Protein AF-A0A958C934-F1 (afdb_monomer)

Nearest PDB structures (foldseek):
  9baz-assembly1_C  TM=5.310E-01  e=3.035E-01  Neurospora crassa
  2kvt-assembly1_A  TM=4.999E-01  e=8.219E-01  Escherichia coli K-12
  9baz-assembly1_B  TM=5.247E-01  e=8.747E-01  Neurospora crassa
  7m30-assembly1_D  TM=4.963E-01  e=1.194E+00  Human betaherpesvirus 5
  7s58-assembly3_J  TM=3.745E-01  e=1.846E+00  Homo sapiens

Solvent-accessible surface area (backbone atoms only — not comparable to full-atom values): 4268 Å² total; per-residue (Å²): 133,87,75,67,60,89,69,88,66,66,54,78,46,76,47,80,43,61,88,88,56,78,76,36,52,32,34,33,43,27,41,89,88,68,54,72,50,79,30,81,34,68,67,65,46,53,52,50,54,54,48,57,75,70,45,81,61,78,79,84,79,81,88,84,135

Sequence (65 aa):
MTTQRRYLAYLLRLWLSDNGGEPAWRGSLEDPSGSRIGFGDAQSLFEYLRQEMVTPSSTANDPEA

Mean predicted aligned error: 9.31 Å

Foldseek 3Di:
DDDQCPDFDWDKDWDFDPPVDPTAIKIWTAGPVRDIDIDRHVVVVVVVVVV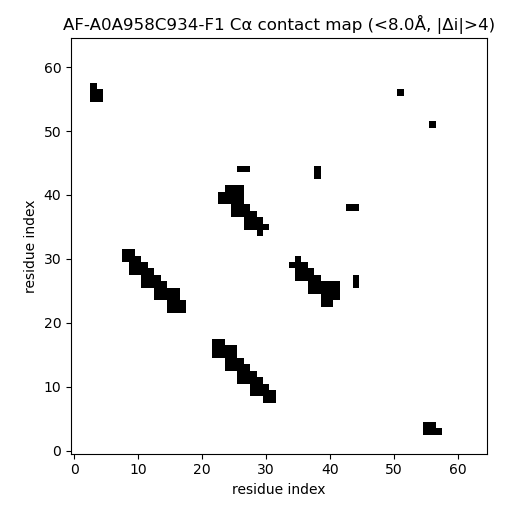VNVDSDPPDDDDDD

Radius of gyration: 15.25 Å; Cα contacts (8 Å, |Δi|>4): 69; chains: 1; bounding box: 44×22×39 Å

Secondary structure (DSSP, 8-state):
----------EEEEEEE-SSSS-EEEEEEE-TT--EEEESSHHHHHHHHHHHHHS----------

pLDDT: mean 79.87, std 18.62, range [34.0, 96.5]

Structure (mmCIF, N/CA/C/O backbone):
data_AF-A0A958C934-F1
#
_entry.id   AF-A0A958C934-F1
#
loop_
_atom_site.group_PDB
_atom_site.id
_atom_site.type_symbol
_atom_site.label_atom_id
_atom_site.label_alt_id
_atom_site.label_comp_id
_atom_site.label_asym_id
_atom_site.label_entity_id
_atom_site.label_seq_id
_atom_site.pdbx_PDB_ins_code
_atom_site.Cartn_x
_atom_site.Cartn_y
_atom_site.Cartn_z
_atom_site.occupancy
_atom_site.B_iso_or_equiv
_atom_site.auth_seq_id
_atom_site.auth_comp_id
_atom_site.auth_asym_id
_atom_site.auth_atom_id
_atom_site.pdbx_PDB_model_num
ATOM 1 N N . MET A 1 1 ? -22.139 11.833 18.176 1.00 34.00 1 MET A N 1
ATOM 2 C CA . MET A 1 1 ? -20.798 12.287 18.610 1.00 34.00 1 MET A CA 1
ATOM 3 C C . MET A 1 1 ? -19.797 11.770 17.592 1.00 34.00 1 MET A C 1
ATOM 5 O O . MET A 1 1 ? -19.555 10.575 17.552 1.00 34.00 1 MET A O 1
ATOM 9 N N . THR A 1 2 ? -19.309 12.627 16.698 1.00 40.12 2 THR A N 1
ATOM 10 C CA . THR A 1 2 ? -18.412 12.236 15.603 1.00 40.12 2 THR A CA 1
ATOM 11 C C . THR A 1 2 ? -17.021 11.952 16.157 1.00 40.12 2 THR A C 1
ATOM 13 O O . THR A 1 2 ? -16.240 12.873 16.405 1.00 40.12 2 THR A O 1
ATOM 16 N N . THR A 1 3 ? -16.721 10.676 16.397 1.00 49.16 3 THR A N 1
ATOM 17 C CA . THR A 1 3 ? -15.370 10.219 16.721 1.00 49.16 3 THR A CA 1
ATOM 18 C C . THR A 1 3 ? -14.488 10.493 15.511 1.00 49.16 3 THR A C 1
ATOM 20 O O . THR A 1 3 ? -14.462 9.724 14.557 1.00 49.16 3 THR A O 1
ATOM 23 N N . GLN A 1 4 ? -13.789 11.627 15.539 1.00 55.12 4 GLN A N 1
ATOM 24 C CA . GLN A 1 4 ? -12.644 11.907 14.681 1.00 55.12 4 GLN A CA 1
ATOM 25 C C . GLN A 1 4 ? -11.776 10.640 14.675 1.00 55.12 4 GLN A C 1
ATOM 27 O O . GLN A 1 4 ? -11.338 10.221 15.751 1.00 55.12 4 GLN A O 1
ATOM 32 N N . ARG A 1 5 ? -11.613 9.963 13.527 1.00 60.81 5 ARG A N 1
ATOM 33 C CA . ARG A 1 5 ? -10.806 8.735 13.447 1.00 60.81 5 ARG A CA 1
ATOM 34 C C . ARG A 1 5 ? -9.363 9.101 13.785 1.00 60.81 5 ARG A C 1
ATOM 36 O O . ARG A 1 5 ? -8.596 9.521 12.932 1.00 60.81 5 ARG A O 1
ATOM 43 N N . ARG A 1 6 ? -8.991 8.969 15.060 1.00 66.88 6 ARG A N 1
ATOM 44 C CA . ARG A 1 6 ? -7.624 9.226 15.549 1.00 66.88 6 ARG A CA 1
ATOM 45 C C . ARG A 1 6 ? -6.653 8.110 15.164 1.00 66.88 6 ARG A C 1
ATOM 47 O O . ARG A 1 6 ? -5.492 8.156 15.550 1.00 66.88 6 ARG A O 1
ATOM 54 N N . TYR A 1 7 ? -7.148 7.080 14.483 1.00 79.88 7 TYR A N 1
ATOM 55 C CA . TYR A 1 7 ? -6.421 5.862 14.195 1.00 79.88 7 TYR A CA 1
ATOM 56 C C . TYR A 1 7 ? -6.721 5.405 12.770 1.00 79.88 7 TYR A C 1
ATOM 58 O O . TYR A 1 7 ? -7.880 5.205 12.405 1.00 79.88 7 TYR A O 1
ATOM 66 N N . LEU A 1 8 ? -5.656 5.254 11.989 1.00 85.38 8 LEU A N 1
ATOM 67 C CA . LEU A 1 8 ? -5.669 4.716 10.638 1.00 85.38 8 LEU A CA 1
ATOM 68 C C . LEU A 1 8 ? -4.837 3.434 10.650 1.00 85.38 8 LEU A C 1
ATOM 70 O O . LEU A 1 8 ? -3.689 3.449 11.094 1.00 85.38 8 LEU A O 1
ATOM 74 N N . ALA A 1 9 ? -5.412 2.337 10.169 1.00 88.69 9 ALA A N 1
ATOM 75 C CA . ALA A 1 9 ? -4.717 1.067 10.012 1.00 88.69 9 ALA A CA 1
ATOM 76 C C . ALA A 1 9 ? -4.888 0.588 8.577 1.00 88.69 9 ALA A C 1
ATOM 78 O O . ALA A 1 9 ? -6.010 0.490 8.090 1.00 88.69 9 ALA A O 1
ATOM 79 N N . TYR A 1 10 ? -3.769 0.284 7.929 1.00 93.44 10 TYR A N 1
ATOM 80 C CA . TYR A 1 10 ? -3.735 -0.223 6.567 1.00 93.44 10 TYR A CA 1
ATOM 81 C C . TYR A 1 10 ? -2.844 -1.459 6.499 1.00 93.44 10 TYR A C 1
ATOM 83 O O . TYR A 1 10 ? -1.803 -1.518 7.158 1.00 93.44 10 TYR A O 1
ATOM 91 N N . LEU A 1 11 ? -3.207 -2.412 5.645 1.00 95.69 11 LEU A N 1
ATOM 92 C CA . LEU A 1 11 ? -2.285 -3.440 5.183 1.00 95.69 11 LEU A CA 1
ATOM 93 C C . LEU A 1 11 ? -1.526 -2.908 3.964 1.00 95.69 11 LEU A C 1
ATOM 95 O O . LEU A 1 11 ? -2.095 -2.726 2.886 1.00 95.69 11 LEU A O 1
ATOM 99 N N . LEU A 1 12 ? -0.227 -2.668 4.141 1.00 95.81 12 LEU A N 1
ATOM 100 C CA . LEU A 1 12 ? 0.679 -2.265 3.071 1.00 95.81 12 LEU A CA 1
ATOM 101 C C . LEU A 1 12 ? 1.253 -3.495 2.364 1.00 95.81 12 LEU A C 1
ATOM 103 O O . LEU A 1 12 ? 1.849 -4.365 2.997 1.00 95.81 12 LEU A O 1
ATOM 107 N N . ARG A 1 13 ? 1.129 -3.530 1.037 1.00 95.94 13 ARG A N 1
ATOM 108 C CA . ARG A 1 13 ? 1.826 -4.492 0.175 1.00 95.94 13 ARG A CA 1
ATOM 109 C C . ARG A 1 13 ? 2.748 -3.733 -0.765 1.00 95.94 13 ARG A C 1
ATOM 111 O O . ARG A 1 13 ? 2.316 -2.767 -1.387 1.00 95.94 13 ARG A O 1
ATOM 118 N N . LEU A 1 14 ? 3.990 -4.189 -0.873 1.00 94.69 14 LEU A N 1
ATOM 119 C CA . LEU A 1 14 ? 4.996 -3.665 -1.792 1.00 94.69 14 LEU A CA 1
ATOM 120 C C . LEU A 1 14 ? 5.548 -4.826 -2.608 1.00 94.69 14 LEU A C 1
ATOM 122 O O . LEU A 1 14 ? 5.824 -5.891 -2.056 1.00 94.69 14 LEU A O 1
ATOM 126 N N . TRP A 1 15 ? 5.706 -4.627 -3.909 1.00 94.19 15 TRP A N 1
ATOM 127 C CA . TRP A 1 15 ? 6.290 -5.634 -4.786 1.00 94.19 15 TRP A CA 1
ATOM 128 C C . TRP A 1 15 ? 7.021 -4.970 -5.946 1.00 94.19 15 TRP A C 1
ATOM 130 O O . TRP A 1 15 ? 6.648 -3.887 -6.399 1.00 94.19 15 TRP A O 1
ATOM 140 N N . LEU A 1 16 ? 8.067 -5.631 -6.429 1.00 93.00 16 LEU A N 1
ATOM 141 C CA . LEU A 1 16 ? 8.731 -5.245 -7.664 1.00 93.00 16 LEU A CA 1
ATOM 142 C C . LEU A 1 16 ? 7.940 -5.839 -8.834 1.00 93.00 16 LEU A C 1
ATOM 144 O O . LEU A 1 16 ? 7.600 -7.021 -8.814 1.00 93.00 16 LEU A O 1
ATOM 148 N N . SER A 1 17 ? 7.608 -5.017 -9.822 1.00 90.31 17 SER A N 1
ATOM 149 C CA . SER A 1 17 ? 6.922 -5.439 -11.042 1.00 90.31 17 SER A CA 1
ATOM 150 C C . SER A 1 17 ? 7.818 -5.160 -12.238 1.00 90.31 17 SER A C 1
ATOM 152 O O . SER A 1 17 ? 8.344 -4.058 -12.387 1.00 90.31 17 SER A O 1
ATOM 154 N N . ASP A 1 18 ? 7.968 -6.163 -13.090 1.00 83.75 18 ASP A N 1
ATOM 155 C CA . ASP A 1 18 ? 8.857 -6.192 -14.246 1.00 83.75 18 ASP A CA 1
ATOM 156 C C . ASP A 1 18 ? 8.067 -6.300 -15.559 1.00 83.75 18 ASP A C 1
ATOM 158 O O . ASP A 1 18 ? 8.509 -6.979 -16.478 1.00 83.75 18 ASP A O 1
ATOM 162 N N . ASN A 1 19 ? 6.904 -5.629 -15.653 1.00 74.69 19 ASN A N 1
ATOM 163 C CA . ASN A 1 19 ? 5.941 -5.682 -16.773 1.00 74.69 19 ASN A CA 1
ATOM 164 C C . ASN A 1 19 ? 6.523 -5.239 -18.143 1.00 74.69 19 ASN A C 1
ATOM 166 O O . ASN A 1 19 ? 6.080 -4.252 -18.729 1.00 74.69 19 ASN A O 1
ATOM 170 N N . GLY A 1 20 ? 7.510 -5.963 -18.669 1.00 71.75 20 GLY A N 1
ATOM 171 C CA . GLY A 1 20 ? 8.178 -5.731 -19.949 1.00 71.75 20 GLY A CA 1
ATOM 172 C C . GLY A 1 20 ? 9.082 -4.495 -20.012 1.00 71.75 20 GLY A C 1
ATOM 173 O O . GLY A 1 20 ? 9.529 -4.151 -21.102 1.00 71.75 20 GLY A O 1
ATOM 174 N N . GLY A 1 21 ? 9.339 -3.823 -18.884 1.00 78.31 21 GLY A N 1
ATOM 175 C CA . GLY A 1 21 ? 10.134 -2.592 -18.800 1.00 78.31 21 GLY A CA 1
ATOM 176 C C . GLY A 1 21 ? 11.094 -2.586 -17.609 1.00 78.31 21 GLY A C 1
ATOM 177 O O . GLY A 1 21 ? 11.399 -3.637 -17.046 1.00 78.31 21 GLY A O 1
ATOM 178 N N . GLU A 1 22 ? 11.574 -1.403 -17.216 1.00 82.94 22 GLU A N 1
ATOM 179 C CA . GLU A 1 22 ? 12.429 -1.279 -16.031 1.00 82.94 22 GLU A CA 1
ATOM 180 C C . GLU A 1 22 ? 11.685 -1.743 -14.766 1.00 82.94 22 GLU A C 1
ATOM 182 O O . GLU A 1 22 ? 10.516 -1.380 -14.582 1.00 82.94 22 GLU A O 1
ATOM 187 N N . PRO A 1 23 ? 12.335 -2.531 -13.887 1.00 86.12 23 PRO A N 1
ATOM 188 C CA . PRO A 1 23 ? 11.728 -2.977 -12.644 1.00 86.12 23 PRO A CA 1
ATOM 189 C C . PRO A 1 23 ? 11.257 -1.788 -11.806 1.00 86.12 23 PRO A C 1
ATOM 191 O O . PRO A 1 23 ? 12.057 -0.968 -11.354 1.00 86.12 23 PRO A O 1
ATOM 194 N N . ALA A 1 24 ? 9.950 -1.714 -11.576 1.00 87.94 24 ALA A N 1
ATOM 195 C CA . ALA A 1 24 ? 9.332 -0.631 -10.829 1.00 87.94 24 ALA A CA 1
ATOM 196 C C . ALA A 1 24 ? 8.694 -1.166 -9.551 1.00 87.94 24 ALA A C 1
ATOM 198 O O . ALA A 1 24 ? 7.957 -2.157 -9.562 1.00 87.94 24 ALA A O 1
ATOM 199 N N . TRP A 1 25 ? 8.953 -0.486 -8.438 1.00 90.31 25 TRP A N 1
ATOM 200 C CA . TRP A 1 25 ? 8.249 -0.754 -7.192 1.00 90.31 25 TRP A CA 1
ATOM 201 C C . TRP A 1 25 ? 6.799 -0.308 -7.311 1.00 90.31 25 TRP A C 1
ATOM 203 O O . TRP A 1 25 ? 6.509 0.850 -7.607 1.00 90.31 25 TRP A O 1
ATOM 213 N N . ARG A 1 26 ? 5.889 -1.239 -7.049 1.00 93.06 26 ARG A N 1
ATOM 214 C CA . ARG A 1 26 ? 4.456 -0.996 -6.932 1.00 93.06 26 ARG A CA 1
ATOM 215 C C . ARG A 1 26 ? 4.042 -1.153 -5.480 1.00 93.06 26 ARG A C 1
ATOM 217 O O . ARG A 1 26 ? 4.692 -1.856 -4.700 1.00 93.06 26 ARG A O 1
ATOM 224 N N . GLY A 1 27 ? 2.946 -0.500 -5.131 1.00 94.88 27 GLY A N 1
ATOM 225 C CA . GLY A 1 27 ? 2.383 -0.580 -3.794 1.00 94.88 27 GLY A CA 1
ATOM 226 C C . GLY A 1 27 ? 0.873 -0.696 -3.821 1.00 94.88 27 GLY A C 1
ATOM 227 O O . GLY A 1 27 ? 0.217 -0.283 -4.771 1.00 94.88 27 GLY A O 1
ATOM 228 N N . SER A 1 28 ? 0.300 -1.241 -2.758 1.00 96.50 28 SER A N 1
ATOM 229 C CA . SER A 1 28 ? -1.127 -1.108 -2.489 1.00 96.50 28 SER A CA 1
ATOM 230 C C . SER A 1 28 ? -1.372 -0.968 -1.002 1.00 96.50 28 SER A C 1
ATOM 232 O O . SER A 1 28 ? -0.720 -1.655 -0.211 1.00 96.50 28 SER A O 1
ATOM 234 N N . LEU A 1 29 ? -2.350 -0.144 -0.652 1.00 96.38 29 LEU A N 1
ATOM 235 C CA . LEU A 1 29 ? -2.899 -0.051 0.692 1.00 96.38 29 LEU A CA 1
ATOM 236 C C . LEU A 1 29 ? -4.292 -0.666 0.690 1.00 96.38 29 LEU A C 1
ATOM 238 O O . LEU A 1 29 ? -5.079 -0.425 -0.224 1.00 96.38 29 LEU A O 1
ATOM 242 N N . GLU A 1 30 ? -4.577 -1.468 1.703 1.00 95.56 30 GLU A N 1
ATOM 243 C CA . GLU A 1 30 ? -5.905 -2.005 1.971 1.00 95.56 30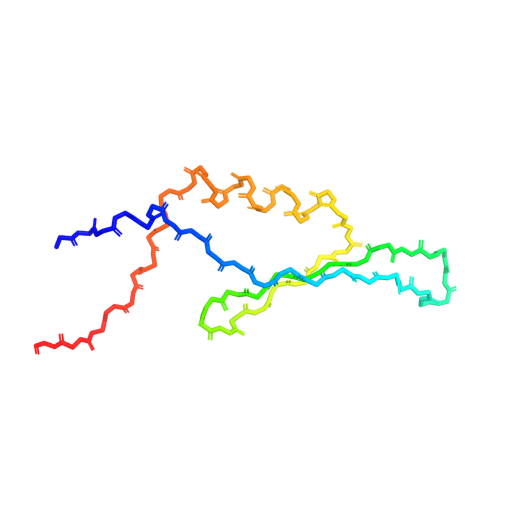 GLU A CA 1
ATOM 244 C C . GLU A 1 30 ? -6.361 -1.518 3.343 1.00 95.56 30 GLU A C 1
ATOM 246 O O . GLU A 1 30 ? -5.598 -1.600 4.308 1.00 95.56 30 GLU A O 1
ATOM 251 N N . ASP A 1 31 ? -7.562 -0.956 3.412 1.00 89.94 31 ASP A N 1
ATOM 252 C CA . ASP A 1 31 ? -8.149 -0.451 4.651 1.00 89.94 31 ASP A CA 1
ATOM 253 C C . ASP A 1 31 ? -8.911 -1.558 5.417 1.00 89.94 31 ASP A C 1
ATOM 255 O O . ASP A 1 31 ? -9.093 -2.664 4.899 1.00 89.94 31 ASP A O 1
ATOM 259 N N . PRO A 1 32 ? -9.400 -1.299 6.645 1.00 86.25 32 PRO A N 1
ATOM 260 C CA . PRO A 1 32 ? -10.114 -2.307 7.429 1.00 86.25 32 PRO A CA 1
ATOM 261 C C . PRO A 1 32 ? -11.477 -2.713 6.846 1.00 86.25 32 PRO A C 1
ATOM 263 O O . PRO A 1 32 ? -12.037 -3.716 7.280 1.00 86.25 32 PRO A O 1
ATOM 266 N N . SER A 1 33 ? -12.024 -1.952 5.888 1.00 86.69 33 SER A N 1
ATOM 267 C CA . SER A 1 33 ? -13.226 -2.339 5.135 1.00 86.69 33 SER A CA 1
ATOM 268 C C . SER A 1 33 ? -12.916 -3.331 4.007 1.00 86.69 33 SER A C 1
ATOM 270 O O . SER A 1 33 ? -13.836 -3.880 3.404 1.00 86.69 33 SER A O 1
ATOM 272 N N . GLY A 1 34 ? -11.631 -3.572 3.724 1.00 87.31 34 GLY A N 1
ATOM 273 C CA . GLY A 1 34 ? -11.164 -4.372 2.596 1.00 87.31 34 GLY A CA 1
ATOM 274 C C . GLY A 1 34 ? -11.049 -3.576 1.293 1.00 87.31 34 GLY A C 1
ATOM 275 O O . GLY A 1 34 ? -10.785 -4.161 0.240 1.00 87.31 34 GLY A O 1
ATOM 276 N N . SER A 1 35 ? -11.227 -2.250 1.332 1.00 92.00 35 SER A N 1
ATOM 277 C CA . SER A 1 35 ? -11.055 -1.399 0.154 1.00 92.00 35 SER A CA 1
ATOM 278 C C . SER A 1 35 ? -9.572 -1.253 -0.164 1.00 92.00 35 SER A C 1
ATOM 280 O O . SER A 1 35 ? -8.767 -0.945 0.715 1.00 92.00 35 SER A O 1
ATOM 282 N N . ARG A 1 36 ? -9.201 -1.469 -1.433 1.00 95.06 36 ARG 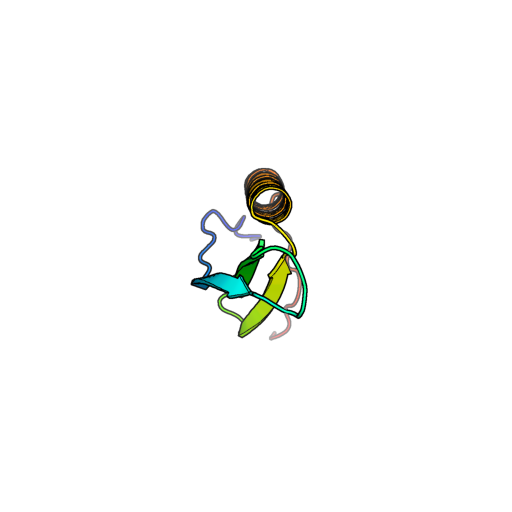A N 1
ATOM 283 C CA . ARG A 1 36 ? -7.802 -1.485 -1.877 1.00 95.06 36 ARG A CA 1
ATOM 284 C C . ARG A 1 36 ? -7.502 -0.382 -2.881 1.00 95.06 36 ARG A C 1
ATOM 286 O O . ARG A 1 36 ? -8.151 -0.291 -3.920 1.00 95.06 36 ARG A O 1
ATOM 293 N N . ILE A 1 37 ? -6.432 0.361 -2.621 1.00 95.62 37 ILE A N 1
ATOM 294 C CA . ILE A 1 37 ? -5.899 1.407 -3.497 1.0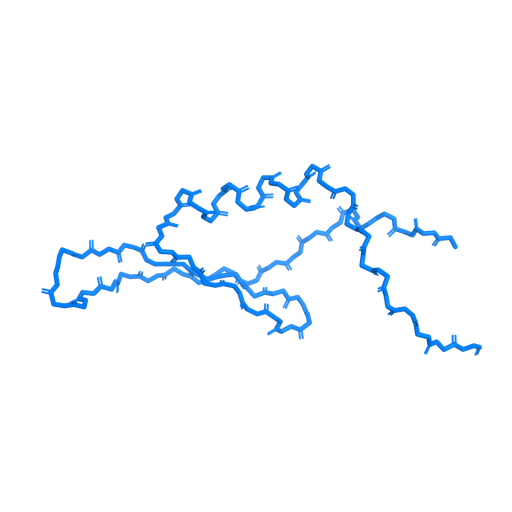0 95.62 37 ILE A CA 1
ATOM 295 C C . ILE A 1 37 ? -4.507 0.981 -3.964 1.00 95.62 37 ILE A C 1
ATOM 297 O O . ILE A 1 37 ? -3.659 0.613 -3.151 1.00 95.62 37 ILE A O 1
ATOM 301 N N . GLY A 1 38 ? -4.285 0.985 -5.279 1.00 95.50 38 GLY A N 1
ATOM 302 C CA . GLY A 1 38 ? -3.000 0.655 -5.900 1.00 95.50 38 GLY A CA 1
ATOM 303 C C . GLY A 1 38 ? -2.203 1.904 -6.269 1.00 95.50 38 GLY A C 1
ATOM 304 O O . GLY A 1 38 ? -2.775 2.907 -6.685 1.00 95.50 38 GLY A O 1
ATOM 305 N N . PHE A 1 39 ? -0.881 1.814 -6.163 1.00 95.38 39 PHE A N 1
ATOM 306 C CA . PHE A 1 39 ? 0.064 2.890 -6.433 1.00 95.38 39 PHE A CA 1
ATOM 307 C C . PHE A 1 39 ? 1.127 2.434 -7.430 1.00 95.38 39 PHE A C 1
ATOM 309 O O . PHE A 1 39 ? 1.673 1.328 -7.339 1.00 95.38 39 PHE A O 1
ATOM 316 N N . GLY A 1 40 ? 1.411 3.315 -8.390 1.00 91.62 40 GLY A N 1
ATOM 317 C CA . GLY A 1 40 ? 2.403 3.082 -9.433 1.00 91.62 40 GLY A CA 1
ATOM 318 C C . GLY A 1 40 ? 3.846 3.250 -8.960 1.00 91.62 40 GLY A C 1
ATOM 319 O O . GLY A 1 40 ? 4.743 2.710 -9.600 1.00 91.62 40 GLY A O 1
ATOM 320 N N . ASP A 1 41 ? 4.056 3.961 -7.859 1.00 90.38 41 ASP A N 1
ATOM 321 C CA . ASP A 1 41 ? 5.357 4.291 -7.293 1.00 90.38 41 ASP A CA 1
ATOM 322 C C . ASP A 1 41 ? 5.214 4.578 -5.786 1.00 90.38 41 ASP A C 1
ATOM 324 O O . ASP A 1 41 ? 4.109 4.773 -5.266 1.00 90.38 41 ASP A O 1
ATOM 328 N N . ALA A 1 42 ? 6.340 4.597 -5.072 1.00 89.69 42 ALA A N 1
ATOM 329 C CA . ALA A 1 42 ? 6.349 4.814 -3.628 1.00 89.69 42 ALA A CA 1
ATOM 330 C C . ALA A 1 42 ? 5.973 6.252 -3.230 1.00 89.69 42 ALA A C 1
ATOM 332 O O . ALA A 1 42 ? 5.398 6.460 -2.164 1.00 89.69 42 ALA A O 1
ATOM 333 N N . GLN A 1 43 ? 6.272 7.247 -4.067 1.00 92.56 43 GLN A N 1
ATOM 334 C CA . GLN A 1 43 ? 6.029 8.649 -3.739 1.00 92.56 43 GLN A CA 1
ATOM 335 C C . GLN A 1 43 ? 4.531 8.956 -3.697 1.00 92.56 43 GLN A C 1
ATOM 337 O O . GLN A 1 43 ? 4.059 9.522 -2.710 1.00 92.56 43 GLN A O 1
ATOM 342 N N . SER A 1 44 ? 3.778 8.483 -4.690 1.00 94.31 44 SER A N 1
ATOM 343 C CA . SER A 1 44 ? 2.315 8.572 -4.726 1.00 94.31 44 SER A CA 1
ATOM 344 C C . SER A 1 44 ? 1.665 7.912 -3.499 1.00 94.31 44 SER A C 1
ATOM 346 O O . SER A 1 44 ? 0.698 8.431 -2.942 1.00 94.31 44 SER A O 1
ATOM 348 N N . LEU A 1 45 ? 2.224 6.789 -3.028 1.00 94.69 45 LEU A N 1
ATOM 349 C CA . LEU A 1 45 ? 1.755 6.092 -1.825 1.00 94.69 45 LEU A CA 1
ATOM 350 C C . LEU A 1 45 ? 1.965 6.926 -0.556 1.00 94.69 45 LEU A C 1
ATOM 352 O O . LEU A 1 45 ? 1.052 7.064 0.262 1.00 94.69 45 LEU A O 1
ATOM 356 N N . PHE A 1 46 ? 3.162 7.483 -0.371 1.00 92.25 46 PHE A N 1
ATOM 357 C CA . PHE A 1 46 ? 3.462 8.295 0.810 1.00 92.25 46 PHE A CA 1
ATOM 358 C C . PHE A 1 46 ? 2.684 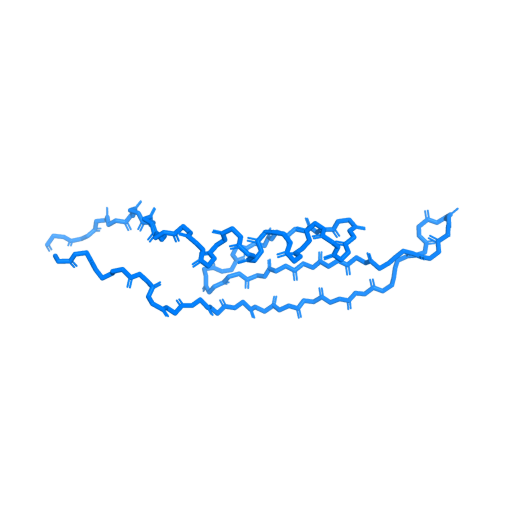9.609 0.820 1.00 92.25 46 PHE A C 1
ATOM 360 O O . PHE A 1 46 ? 2.246 10.055 1.882 1.00 92.25 46 PHE A O 1
ATOM 367 N N . GLU A 1 47 ? 2.478 10.219 -0.347 1.00 94.88 47 GLU A N 1
ATOM 368 C CA . GLU A 1 47 ? 1.662 11.420 -0.467 1.00 94.88 47 GLU A CA 1
ATOM 369 C C . GLU A 1 47 ? 0.212 11.159 -0.049 1.00 94.88 47 GLU A C 1
ATOM 371 O O . GLU A 1 47 ? -0.336 11.936 0.736 1.00 94.88 47 GLU A O 1
ATOM 376 N N . TYR A 1 48 ? -0.367 10.035 -0.478 1.00 93.12 48 TYR A N 1
ATOM 377 C CA . TYR A 1 48 ? -1.699 9.616 -0.050 1.00 93.12 48 TYR A CA 1
ATOM 378 C C . TYR A 1 48 ? -1.795 9.469 1.477 1.00 93.12 48 TYR A C 1
ATOM 380 O O . TYR A 1 48 ? -2.654 10.084 2.108 1.00 93.12 48 TYR A O 1
ATOM 388 N N . LEU A 1 49 ? -0.865 8.736 2.102 1.00 91.50 49 LEU A N 1
ATOM 389 C CA . LEU A 1 49 ? -0.852 8.566 3.561 1.00 91.50 49 LEU A CA 1
ATOM 390 C C . LEU A 1 49 ? -0.730 9.905 4.301 1.00 91.50 49 LEU A C 1
ATOM 392 O O . LEU A 1 49 ? -1.381 10.116 5.324 1.00 91.50 49 LEU A O 1
ATOM 396 N N . ARG A 1 50 ? 0.088 10.829 3.786 1.00 92.12 50 ARG A N 1
ATOM 397 C CA . ARG A 1 50 ? 0.243 12.167 4.369 1.00 92.12 50 ARG A CA 1
ATOM 398 C C . ARG A 1 50 ? -1.064 12.959 4.313 1.00 92.12 50 ARG A C 1
ATOM 400 O O . ARG A 1 50 ? -1.380 13.656 5.273 1.00 92.12 50 ARG A O 1
ATOM 407 N N . GLN A 1 51 ? -1.814 12.862 3.216 1.00 91.12 51 GLN A N 1
ATOM 408 C CA . GLN A 1 51 ? -3.118 13.518 3.081 1.00 91.12 51 GLN A CA 1
ATOM 409 C C . GLN A 1 51 ? -4.152 12.925 4.047 1.00 91.12 51 GLN A C 1
ATOM 411 O O . GLN A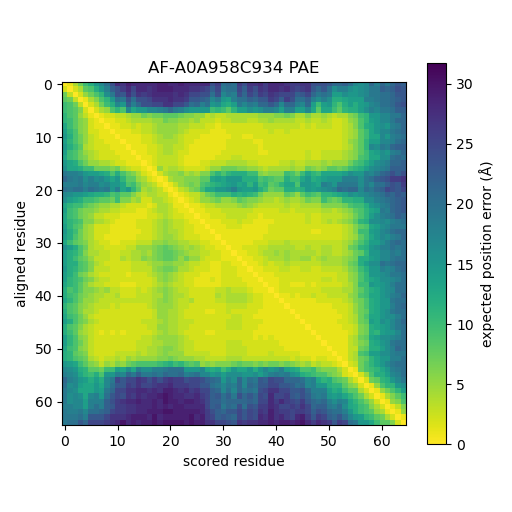 1 51 ? -4.871 13.682 4.701 1.00 91.12 51 GLN A O 1
ATOM 416 N N . GLU A 1 52 ? -4.167 11.602 4.216 1.00 87.44 52 GLU A N 1
ATOM 417 C CA . GLU A 1 52 ? -5.050 10.914 5.169 1.00 87.44 52 GLU A CA 1
ATOM 418 C C . GLU A 1 52 ? -4.772 11.309 6.628 1.00 87.44 52 GLU A C 1
ATOM 420 O O . GLU A 1 52 ? -5.693 11.409 7.434 1.00 87.44 52 GLU A O 1
ATOM 425 N N . MET A 1 53 ? -3.515 11.598 6.979 1.00 85.81 53 MET A N 1
ATOM 426 C CA . MET A 1 53 ? -3.143 12.048 8.328 1.00 85.81 53 MET A CA 1
ATOM 427 C C . MET A 1 53 ? -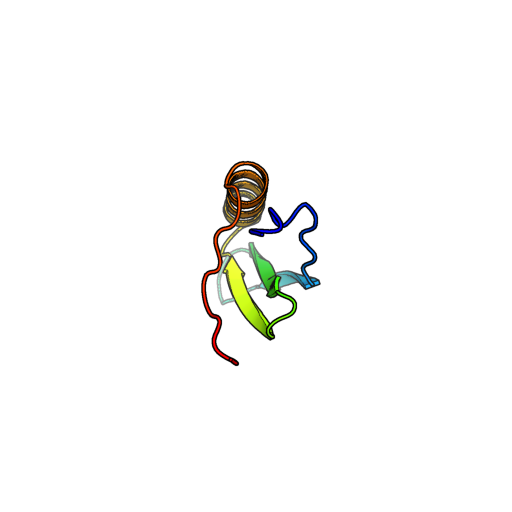3.521 13.507 8.625 1.00 85.81 53 MET A C 1
ATOM 429 O O . MET A 1 53 ? -3.599 13.893 9.791 1.00 85.81 53 MET A O 1
ATOM 433 N N . VAL A 1 54 ? -3.726 14.328 7.591 1.00 83.44 54 VAL A N 1
ATOM 434 C CA . VAL A 1 54 ? -4.096 15.749 7.726 1.00 83.44 54 VAL A CA 1
ATOM 435 C C . VAL A 1 54 ? -5.607 15.941 7.594 1.00 83.44 54 VAL A C 1
ATOM 437 O O . VAL A 1 54 ? -6.169 16.857 8.194 1.00 83.44 54 VAL A O 1
ATOM 440 N N . THR A 1 55 ? -6.277 15.071 6.840 1.00 68.31 55 THR A N 1
ATOM 441 C CA . THR A 1 55 ? -7.727 15.111 6.660 1.00 68.31 55 THR A CA 1
ATOM 442 C C . THR A 1 55 ? -8.409 14.489 7.879 1.00 68.31 55 THR A C 1
ATOM 444 O O . THR A 1 55 ? -8.230 13.298 8.130 1.00 68.31 55 THR A O 1
ATOM 447 N N . PRO A 1 56 ? -9.227 15.228 8.652 1.00 59.00 56 PRO A N 1
ATOM 448 C CA . PRO A 1 56 ? -10.106 14.592 9.621 1.00 59.00 56 PRO A CA 1
ATOM 449 C C . PRO A 1 56 ? -11.090 13.722 8.834 1.00 59.00 56 PRO A C 1
ATOM 451 O O . PRO A 1 56 ? -12.011 14.232 8.199 1.00 59.00 56 PRO A O 1
ATOM 454 N N . SER A 1 57 ? -10.847 12.413 8.814 1.00 55.16 57 SER A N 1
ATOM 455 C CA . SER A 1 57 ? -11.595 11.459 7.999 1.00 55.16 57 SER A CA 1
ATOM 456 C C . SER A 1 57 ? -13.061 11.427 8.434 1.00 55.16 57 SER A C 1
ATOM 458 O O . SER A 1 57 ? -13.443 10.789 9.414 1.00 55.16 57 SER A O 1
ATOM 460 N N . SER A 1 58 ? -13.894 12.155 7.691 1.00 50.47 58 SER A N 1
ATOM 461 C CA . SER A 1 58 ? -15.345 12.033 7.715 1.00 50.47 58 SER A CA 1
ATOM 462 C C . SER A 1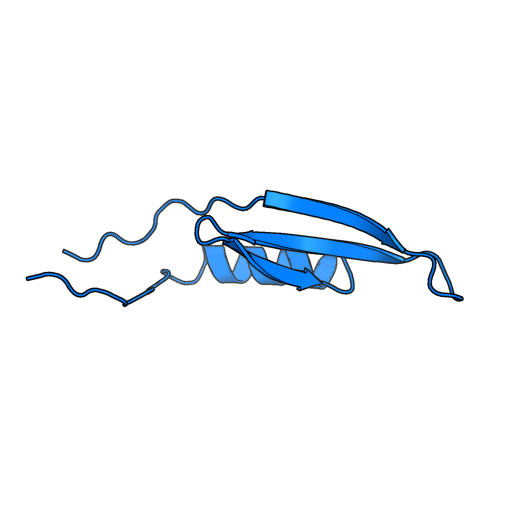 58 ? -15.721 10.918 6.751 1.00 50.47 58 SER A C 1
ATOM 464 O O . SER A 1 58 ? -15.942 11.147 5.566 1.00 50.47 58 SER A O 1
ATOM 466 N N . THR A 1 59 ? -15.755 9.683 7.240 1.00 47.81 59 THR A N 1
ATOM 467 C CA . THR A 1 59 ? -16.496 8.630 6.544 1.00 47.81 59 THR A CA 1
ATOM 468 C C . THR A 1 59 ? -17.855 8.538 7.215 1.00 47.81 59 THR A C 1
ATOM 470 O O . THR A 1 59 ? -18.059 7.771 8.153 1.00 47.81 59 THR A O 1
ATOM 473 N N . ALA A 1 60 ? -18.759 9.401 6.763 1.00 49.91 60 ALA A N 1
ATOM 474 C CA . ALA A 1 60 ? -20.179 9.253 7.003 1.00 49.91 60 ALA A CA 1
ATOM 475 C C . ALA A 1 60 ? -20.685 8.086 6.147 1.00 49.91 60 ALA A C 1
ATOM 477 O O . ALA A 1 60 ? -20.708 8.180 4.924 1.00 49.91 60 ALA A O 1
ATOM 478 N N . ASN A 1 61 ? -21.037 6.987 6.804 1.00 44.84 61 ASN A N 1
ATOM 479 C CA . ASN A 1 61 ? -22.071 6.051 6.374 1.00 44.84 61 ASN A CA 1
ATOM 480 C C . ASN A 1 61 ? -22.526 5.303 7.632 1.00 44.84 61 ASN A C 1
ATOM 482 O O . ASN A 1 61 ? -22.029 4.226 7.941 1.00 44.84 61 ASN A O 1
ATOM 486 N N . ASP A 1 62 ? -23.429 5.947 8.372 1.00 52.38 62 ASP A N 1
ATOM 487 C CA . ASP A 1 62 ? -24.404 5.272 9.234 1.00 52.38 62 ASP A CA 1
ATOM 488 C C . ASP A 1 62 ? -25.658 5.039 8.376 1.00 52.38 62 ASP A C 1
ATOM 490 O O . ASP A 1 62 ? -26.016 5.912 7.574 1.00 52.38 62 ASP A O 1
ATOM 494 N N . PRO A 1 63 ? -26.334 3.889 8.515 1.00 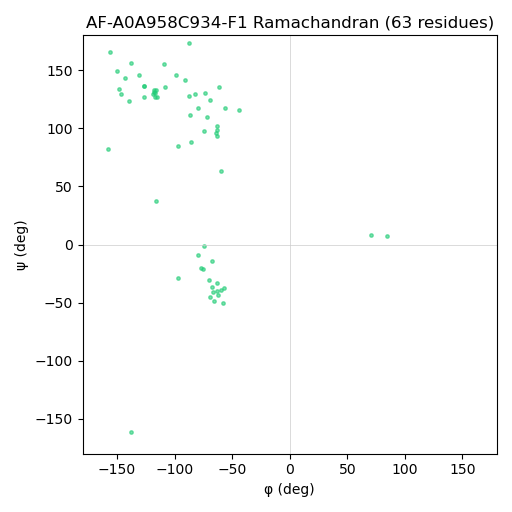51.53 63 PRO A N 1
ATOM 495 C CA . PRO A 1 63 ? -27.472 3.927 9.429 1.00 51.53 63 PRO A CA 1
ATOM 496 C C . PRO A 1 63 ? -27.704 2.609 10.181 1.00 51.53 63 PRO A C 1
ATOM 498 O O . PRO A 1 63 ? -27.902 1.573 9.558 1.00 51.53 63 PRO A O 1
ATOM 501 N N . GLU A 1 64 ? -27.846 2.672 11.506 1.00 37.06 64 GLU A N 1
ATOM 502 C CA . GLU A 1 64 ? -28.923 1.928 12.168 1.00 37.06 64 GLU A CA 1
ATOM 503 C C . GLU A 1 64 ? -29.395 2.679 13.419 1.00 37.06 64 GLU A C 1
ATOM 505 O O . GLU A 1 64 ? -28.592 3.251 14.159 1.00 37.06 64 GLU A O 1
ATOM 510 N N . ALA A 1 65 ? -30.721 2.767 13.527 1.00 40.78 65 ALA A N 1
ATOM 511 C CA . ALA A 1 65 ? -31.513 3.624 14.404 1.00 40.78 65 ALA A CA 1
ATOM 512 C C . ALA A 1 65 ? -31.748 3.026 15.798 1.00 40.78 65 ALA A C 1
ATOM 514 O O . ALA A 1 65 ? -31.726 1.782 15.922 1.00 40.78 65 ALA A O 1
#